Protein AF-A0A6A2VXJ0-F1 (afdb_monomer_lite)

Organism: NCBI:txid1769423

Structure (mmCIF, N/CA/C/O backbone):
data_AF-A0A6A2VXJ0-F1
#
_entry.id   AF-A0A6A2VXJ0-F1
#
loop_
_atom_site.group_PDB
_atom_site.id
_atom_site.type_symbol
_atom_site.label_atom_id
_atom_site.label_alt_id
_atom_site.label_comp_id
_atom_site.label_asym_id
_atom_site.label_entity_id
_atom_site.label_seq_id
_atom_site.pdbx_PDB_ins_code
_atom_site.Cartn_x
_atom_site.Cartn_y
_atom_site.Cartn_z
_atom_site.occupancy
_atom_site.B_iso_or_equiv
_atom_site.auth_seq_id
_atom_site.auth_comp_id
_atom_site.auth_asym_id
_atom_site.auth_atom_id
_atom_site.pdbx_PDB_model_num
ATOM 1 N N . MET A 1 1 ? 14.027 11.503 13.898 1.00 52.78 1 MET A N 1
ATOM 2 C CA . MET A 1 1 ? 13.856 11.989 12.509 1.00 52.78 1 MET A CA 1
ATOM 3 C C . MET A 1 1 ? 12.377 12.224 12.251 1.00 52.78 1 MET A C 1
ATOM 5 O O . MET A 1 1 ? 11.596 11.327 12.541 1.00 52.78 1 MET A O 1
ATOM 9 N N . LYS A 1 2 ? 11.984 13.397 11.738 1.00 51.78 2 LYS A N 1
ATOM 10 C CA . LYS A 1 2 ? 10.627 13.593 11.204 1.00 51.78 2 LYS A CA 1
ATOM 11 C C . LYS A 1 2 ? 10.515 12.789 9.909 1.00 51.78 2 LYS A C 1
ATOM 13 O O . LYS A 1 2 ? 11.344 12.963 9.020 1.00 51.78 2 LYS A O 1
ATOM 18 N N . LYS A 1 3 ? 9.545 11.882 9.834 1.00 63.81 3 LYS A N 1
ATOM 19 C CA . LYS A 1 3 ? 9.227 11.155 8.607 1.00 63.81 3 LYS A CA 1
ATOM 20 C C . LYS A 1 3 ? 8.152 11.960 7.873 1.00 63.81 3 LYS A C 1
ATOM 22 O O . LYS A 1 3 ? 7.119 12.262 8.461 1.00 63.81 3 LYS A O 1
ATOM 27 N N . ASN A 1 4 ? 8.438 12.360 6.637 1.00 64.00 4 ASN A N 1
ATOM 28 C CA . ASN A 1 4 ? 7.469 13.026 5.771 1.00 64.00 4 ASN A CA 1
ATOM 29 C C . ASN A 1 4 ? 6.786 11.956 4.923 1.00 64.00 4 ASN A C 1
ATOM 31 O O . ASN A 1 4 ? 7.469 11.123 4.327 1.00 64.00 4 ASN A O 1
ATOM 35 N N . TYR A 1 5 ? 5.461 11.993 4.873 1.00 70.38 5 TYR A N 1
ATOM 36 C CA . TYR A 1 5 ? 4.656 11.093 4.060 1.00 70.38 5 TYR A CA 1
ATOM 37 C C . TYR A 1 5 ? 3.698 11.915 3.213 1.00 70.38 5 TYR A C 1
ATOM 39 O O . TYR A 1 5 ? 3.227 12.962 3.657 1.00 70.38 5 TYR A O 1
ATOM 47 N N . VAL A 1 6 ? 3.387 11.415 2.023 1.00 77.38 6 VAL A N 1
ATOM 48 C CA . VAL A 1 6 ? 2.240 11.896 1.252 1.00 77.38 6 VAL A CA 1
ATOM 49 C C . VAL A 1 6 ? 1.074 10.983 1.595 1.00 77.38 6 VAL A C 1
ATOM 51 O O . VAL A 1 6 ? 1.194 9.766 1.451 1.00 77.38 6 VAL A O 1
ATOM 54 N N . GLY A 1 7 ?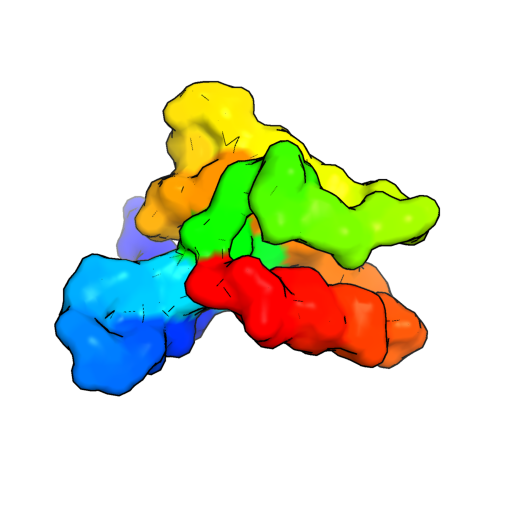 -0.017 11.561 2.089 1.00 79.38 7 GLY A N 1
ATOM 55 C CA . GLY A 1 7 ? -1.239 10.833 2.403 1.00 79.38 7 GLY A CA 1
ATOM 56 C C . GLY A 1 7 ? -2.445 11.469 1.731 1.00 79.38 7 GLY A C 1
ATOM 57 O O . GLY A 1 7 ? -2.487 12.687 1.555 1.00 79.38 7 GLY A O 1
ATOM 58 N N . TYR A 1 8 ? -3.407 10.635 1.353 1.00 75.69 8 TYR A N 1
ATOM 59 C CA . TYR A 1 8 ? -4.715 11.062 0.862 1.00 75.69 8 TYR A CA 1
ATOM 60 C C . TYR A 1 8 ? -5.757 10.760 1.941 1.00 75.69 8 TYR A C 1
ATOM 62 O O . TYR A 1 8 ? -5.708 9.705 2.573 1.00 75.69 8 TYR A O 1
ATOM 70 N N . TYR A 1 9 ? -6.665 11.701 2.173 1.00 69.19 9 TYR A N 1
ATOM 71 C CA . TYR A 1 9 ? -7.792 11.562 3.091 1.00 69.19 9 TYR A CA 1
ATOM 72 C C . TYR A 1 9 ? -9.074 11.603 2.264 1.00 69.19 9 TYR A C 1
ATOM 74 O O . TYR A 1 9 ? -9.171 12.406 1.338 1.00 69.19 9 TYR A O 1
ATOM 82 N N . THR A 1 10 ? -10.056 10.771 2.604 1.00 65.12 10 THR A N 1
ATOM 83 C CA . THR A 1 10 ? -11.394 10.850 2.000 1.00 65.12 10 THR A CA 1
ATOM 84 C C . THR A 1 10 ? -12.151 12.083 2.502 1.00 65.12 10 THR A C 1
ATOM 86 O O . THR A 1 10 ? -11.861 12.581 3.591 1.00 65.12 10 THR A O 1
ATOM 89 N N . ASP A 1 11 ? -13.184 12.516 1.774 1.00 56.38 11 ASP A N 1
ATOM 90 C CA . ASP A 1 11 ? -13.987 13.732 2.031 1.00 56.38 11 ASP A CA 1
ATOM 91 C C . ASP A 1 11 ? -14.622 13.833 3.437 1.00 56.38 11 ASP A C 1
ATOM 93 O O . ASP A 1 11 ? -15.006 14.915 3.878 1.00 56.38 11 ASP A O 1
ATOM 97 N N . SER A 1 12 ? -14.688 12.732 4.196 1.00 60.47 12 SER A N 1
ATOM 98 C CA . SER A 1 12 ? -15.087 12.715 5.615 1.00 60.47 12 SER A CA 1
ATOM 99 C C . SER A 1 12 ? -13.994 13.206 6.587 1.00 60.47 12 SER A C 1
ATOM 101 O O . SER A 1 12 ? -14.240 13.339 7.789 1.00 60.47 12 SER A O 1
ATOM 103 N N . GLY A 1 13 ? -12.783 13.480 6.087 1.00 54.53 13 GLY A N 1
ATOM 104 C CA . GLY A 1 13 ? -11.719 14.255 6.733 1.00 54.53 13 GLY A CA 1
ATOM 105 C C . GLY A 1 13 ? -11.011 13.614 7.930 1.00 54.53 13 GLY A C 1
ATOM 106 O O . GLY A 1 13 ? -10.144 14.256 8.519 1.00 54.53 13 GLY A O 1
ATOM 107 N N . LYS A 1 14 ? -11.363 12.385 8.332 1.00 57.75 14 LYS A N 1
ATOM 108 C CA . LYS A 1 14 ? -10.849 11.777 9.580 1.00 57.75 14 LYS A CA 1
ATOM 109 C C . LYS A 1 14 ? -10.115 10.451 9.410 1.00 57.75 14 LYS A C 1
ATOM 111 O O . LYS A 1 14 ? -9.365 10.080 10.308 1.00 57.75 14 LYS A O 1
ATOM 116 N N . ALA A 1 15 ? -10.298 9.759 8.289 1.00 65.62 15 ALA A N 1
ATOM 117 C CA . ALA A 1 15 ? -9.608 8.507 8.007 1.00 65.62 15 ALA A CA 1
ATOM 118 C C . ALA A 1 15 ? -8.544 8.739 6.930 1.00 65.62 15 ALA A C 1
ATOM 120 O O . ALA A 1 15 ? -8.843 9.184 5.821 1.00 65.62 15 ALA A O 1
ATOM 121 N N . LEU A 1 16 ? -7.289 8.477 7.289 1.00 74.31 16 LEU A N 1
ATOM 122 C CA . LE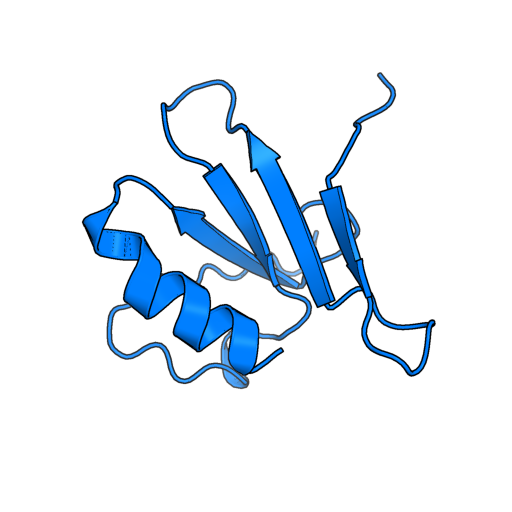U A 1 16 ? -6.190 8.376 6.338 1.00 74.31 16 LEU A CA 1
ATOM 123 C C . LEU A 1 16 ? -6.512 7.224 5.388 1.00 74.31 16 LEU A C 1
ATOM 125 O O . LEU A 1 16 ? -6.748 6.125 5.863 1.00 74.31 16 LEU A O 1
ATOM 129 N N . HIS A 1 17 ? -6.559 7.460 4.084 1.00 81.88 17 HIS A N 1
ATOM 130 C CA . HIS A 1 17 ? -6.911 6.427 3.107 1.00 81.88 17 HIS A CA 1
ATOM 131 C C . HIS A 1 17 ? -5.658 5.651 2.687 1.00 81.88 17 HIS A C 1
ATOM 133 O O . HIS A 1 17 ? -5.610 4.427 2.802 1.00 81.88 17 HIS A O 1
ATOM 139 N N . ILE A 1 18 ? -4.596 6.379 2.310 1.00 89.12 18 ILE A N 1
ATOM 140 C CA . ILE A 1 18 ? -3.288 5.795 1.981 1.00 89.12 18 ILE A CA 1
ATOM 141 C C . ILE A 1 18 ? -2.110 6.631 2.477 1.00 89.12 18 ILE A C 1
ATOM 143 O O . ILE A 1 18 ? -2.233 7.841 2.679 1.00 89.12 18 ILE A O 1
ATOM 147 N N . VAL A 1 19 ? -0.942 5.994 2.576 1.00 90.38 19 VAL A N 1
ATOM 148 C CA . VAL A 1 19 ? 0.365 6.634 2.799 1.00 90.38 19 VAL A CA 1
ATOM 149 C C . VAL A 1 19 ? 1.388 6.141 1.799 1.00 90.38 19 VAL A C 1
ATOM 151 O O . VAL A 1 19 ? 1.561 4.941 1.650 1.00 90.38 19 VAL A O 1
ATOM 154 N N . ILE A 1 20 ? 2.145 7.048 1.185 1.00 89.88 20 ILE A N 1
ATOM 155 C CA . ILE A 1 20 ? 3.235 6.703 0.267 1.00 89.88 20 ILE A CA 1
ATOM 156 C C . ILE A 1 20 ? 4.584 6.976 0.935 1.00 89.88 20 ILE A C 1
ATOM 158 O O . ILE A 1 20 ? 4.826 8.063 1.469 1.00 89.88 20 ILE A O 1
ATOM 162 N N . LYS A 1 21 ? 5.486 5.992 0.874 1.00 86.81 21 LYS A N 1
ATOM 163 C CA . LYS A 1 21 ? 6.863 6.091 1.363 1.00 86.81 21 LYS A CA 1
ATOM 164 C C . LYS A 1 21 ? 7.845 5.465 0.372 1.00 86.81 21 LYS A C 1
ATOM 166 O O . LYS A 1 21 ? 7.700 4.310 -0.019 1.00 86.81 21 LYS A O 1
ATOM 171 N N . ALA A 1 22 ? 8.913 6.194 0.052 1.00 81.56 22 ALA A N 1
ATOM 172 C CA . ALA A 1 22 ? 10.065 5.619 -0.635 1.00 81.56 22 ALA A CA 1
ATOM 173 C C . ALA A 1 22 ? 10.744 4.564 0.257 1.00 81.56 22 ALA A C 1
ATOM 175 O O . ALA A 1 22 ? 11.061 4.837 1.423 1.00 81.56 22 ALA A O 1
ATOM 176 N N . LEU A 1 23 ? 10.963 3.358 -0.269 1.00 78.25 23 LEU A N 1
ATOM 177 C CA . LEU A 1 23 ? 11.669 2.311 0.463 1.00 78.25 23 LEU A CA 1
ATOM 178 C C . LEU A 1 23 ? 13.188 2.495 0.265 1.00 78.25 23 LEU A C 1
ATOM 180 O O . LEU A 1 23 ? 13.648 2.492 -0.870 1.00 78.25 23 LEU A O 1
ATOM 184 N N . PRO A 1 24 ? 13.991 2.675 1.337 1.00 63.66 24 PRO A N 1
ATOM 185 C CA . PRO A 1 24 ? 15.396 3.095 1.217 1.00 63.66 24 PRO A CA 1
ATOM 186 C C . PRO A 1 24 ? 16.323 2.139 0.455 1.00 63.66 24 PRO A C 1
ATOM 188 O O . PRO A 1 24 ? 17.421 2.537 0.082 1.00 63.66 24 PRO A O 1
ATOM 191 N N . SER A 1 25 ? 15.920 0.881 0.268 1.00 61.12 25 SER A N 1
ATOM 192 C CA . SER A 1 25 ? 16.748 -0.182 -0.311 1.00 61.12 25 SER A CA 1
ATOM 193 C C . SER A 1 25 ? 16.279 -0.652 -1.689 1.00 61.12 25 SER A C 1
ATOM 195 O O . SER A 1 25 ? 16.819 -1.624 -2.210 1.00 61.12 25 SER A O 1
ATOM 197 N N . SER A 1 26 ? 15.265 -0.015 -2.276 1.00 62.84 26 SER A N 1
ATOM 198 C CA . SER A 1 26 ? 14.688 -0.437 -3.552 1.00 62.84 26 SER A CA 1
ATOM 199 C C . SER A 1 26 ? 14.140 0.754 -4.331 1.00 62.84 26 SER A C 1
ATOM 201 O O . SER A 1 26 ? 13.677 1.735 -3.763 1.00 62.84 26 SER A O 1
ATOM 203 N N . THR A 1 27 ? 14.116 0.651 -5.659 1.00 71.19 27 THR A N 1
ATOM 204 C CA . THR A 1 27 ? 13.398 1.583 -6.548 1.00 71.19 27 THR A CA 1
ATOM 205 C C . THR A 1 27 ? 11.871 1.511 -6.383 1.00 71.19 27 THR A C 1
ATOM 207 O O . THR A 1 27 ? 11.138 2.040 -7.212 1.00 71.19 27 THR A O 1
ATOM 210 N N . SER A 1 28 ? 11.377 0.844 -5.335 1.00 81.12 28 SER A N 1
ATOM 211 C CA . SER A 1 28 ? 9.962 0.592 -5.102 1.00 81.12 28 SER A CA 1
ATOM 212 C C . SER A 1 28 ? 9.356 1.580 -4.110 1.00 81.12 28 SER A C 1
ATOM 214 O O . SER A 1 28 ? 9.984 1.965 -3.117 1.00 81.12 28 SER A O 1
ATOM 216 N N . LEU A 1 29 ? 8.086 1.906 -4.317 1.00 88.94 29 LEU A N 1
ATOM 217 C CA . LEU A 1 29 ? 7.298 2.705 -3.384 1.00 88.94 29 LEU A CA 1
ATOM 218 C C . LEU A 1 29 ? 6.480 1.778 -2.487 1.00 88.94 29 LEU A C 1
ATOM 220 O O . LEU A 1 29 ? 5.748 0.926 -2.978 1.00 88.94 29 LEU A O 1
ATOM 224 N N . GLY A 1 30 ? 6.600 1.947 -1.173 1.00 91.69 30 GLY A N 1
ATOM 225 C CA . GLY A 1 30 ? 5.718 1.296 -0.212 1.00 91.69 30 GLY A CA 1
ATOM 226 C C . GLY A 1 30 ? 4.473 2.148 -0.016 1.00 91.69 30 GLY A C 1
ATOM 227 O O . GLY A 1 30 ? 4.587 3.336 0.300 1.00 91.69 30 GLY A O 1
ATOM 228 N N . ILE A 1 31 ? 3.303 1.545 -0.186 1.00 93.31 31 ILE A N 1
ATOM 229 C CA . ILE A 1 31 ? 2.013 2.199 0.001 1.00 93.31 31 ILE A CA 1
ATOM 230 C C . ILE A 1 31 ? 1.292 1.523 1.164 1.00 93.31 31 ILE A C 1
ATOM 232 O O . ILE A 1 31 ? 1.018 0.325 1.132 1.00 93.31 31 ILE A O 1
ATOM 236 N N . GLY A 1 32 ? 1.030 2.293 2.213 1.00 94.19 32 GLY A N 1
ATOM 237 C CA . GLY A 1 32 ? 0.169 1.906 3.318 1.00 94.19 32 GLY A CA 1
ATOM 238 C C . GLY A 1 32 ? -1.288 2.082 2.937 1.00 94.19 32 GLY A C 1
ATOM 239 O O . GLY A 1 32 ? -1.647 3.139 2.428 1.00 94.19 32 GLY A O 1
ATOM 240 N N . LEU A 1 33 ? -2.097 1.066 3.212 1.00 93.19 33 LEU A N 1
ATOM 241 C CA . LEU A 1 33 ? -3.542 1.056 3.030 1.00 93.19 33 LEU A CA 1
ATOM 242 C C . LEU A 1 33 ? -4.220 1.042 4.403 1.00 93.19 33 LEU A C 1
ATOM 244 O O . LEU A 1 33 ? -3.821 0.278 5.290 1.00 93.19 33 LEU A O 1
ATOM 248 N N . ASN A 1 34 ? -5.246 1.867 4.588 1.00 89.81 34 ASN A N 1
ATOM 249 C CA . ASN A 1 34 ? -6.064 1.860 5.802 1.00 89.81 34 ASN A CA 1
ATOM 250 C C . ASN A 1 34 ? -7.221 0.847 5.725 1.00 89.81 34 ASN A C 1
ATOM 252 O O . ASN A 1 34 ? -8.358 1.149 6.068 1.00 89.81 34 ASN A O 1
ATOM 256 N N . ALA A 1 35 ? -6.898 -0.362 5.275 1.00 90.69 35 ALA A N 1
ATOM 257 C CA . ALA A 1 35 ? -7.780 -1.519 5.195 1.00 90.69 35 ALA A CA 1
ATOM 258 C C . ALA A 1 35 ? -7.028 -2.742 5.735 1.00 90.69 35 ALA A C 1
ATOM 260 O O . ALA A 1 35 ? -5.789 -2.783 5.677 1.00 90.69 35 ALA A O 1
ATOM 261 N N . THR A 1 36 ? -7.737 -3.734 6.276 1.00 91.50 36 THR A N 1
ATOM 262 C CA . THR A 1 36 ? -7.105 -5.017 6.615 1.00 91.50 36 THR A CA 1
ATOM 263 C C . THR A 1 36 ? -6.954 -5.874 5.360 1.00 91.50 36 THR A C 1
ATOM 265 O O . THR A 1 36 ? -7.663 -5.667 4.381 1.00 91.50 36 THR A O 1
ATOM 268 N N . MET A 1 37 ? -6.037 -6.846 5.366 1.00 93.25 37 MET A N 1
ATOM 269 C CA . MET A 1 37 ? -5.928 -7.794 4.247 1.00 93.25 37 MET A CA 1
ATOM 270 C C . MET A 1 37 ? -7.231 -8.559 3.994 1.00 93.25 37 MET A C 1
ATOM 272 O O . MET A 1 37 ? -7.509 -8.905 2.854 1.00 93.25 37 MET A O 1
ATOM 276 N N . ASP A 1 38 ? -8.014 -8.797 5.047 1.00 92.25 38 ASP A N 1
ATOM 277 C CA . ASP A 1 38 ? -9.276 -9.533 4.981 1.00 92.25 38 ASP A CA 1
ATOM 278 C C . ASP A 1 38 ? -10.372 -8.732 4.245 1.00 92.25 38 ASP A C 1
ATOM 280 O O . ASP A 1 38 ? -11.320 -9.316 3.724 1.00 92.25 38 ASP A O 1
ATOM 284 N N . ASP A 1 39 ? -10.215 -7.405 4.163 1.00 92.88 39 ASP A N 1
ATOM 285 C CA . ASP A 1 39 ? -11.127 -6.493 3.463 1.00 92.88 39 ASP A CA 1
ATOM 286 C C . ASP A 1 39 ? -10.746 -6.282 1.983 1.00 92.88 39 ASP A C 1
ATOM 288 O O . ASP A 1 39 ? -11.470 -5.604 1.254 1.00 92.88 39 ASP A O 1
ATOM 292 N N . LEU A 1 40 ? -9.606 -6.821 1.532 1.00 94.06 40 LEU A N 1
ATOM 293 C CA . LEU A 1 40 ? -9.067 -6.592 0.191 1.00 94.06 40 LEU A CA 1
ATOM 294 C C . LEU A 1 40 ? -9.252 -7.811 -0.718 1.00 94.06 40 LEU A C 1
ATOM 296 O O . LEU A 1 40 ? -8.820 -8.921 -0.416 1.00 94.06 40 LEU A O 1
ATOM 300 N N . ASP A 1 41 ? -9.795 -7.573 -1.908 1.00 95.69 41 ASP A N 1
ATOM 301 C CA . ASP A 1 41 ? -9.768 -8.513 -3.024 1.00 95.69 41 ASP A CA 1
ATOM 302 C C . ASP A 1 41 ? -8.415 -8.414 -3.749 1.00 95.69 41 ASP A C 1
ATOM 304 O O . ASP A 1 41 ? -8.234 -7.645 -4.704 1.00 95.69 41 ASP A O 1
ATOM 308 N N . ASP A 1 42 ? -7.448 -9.180 -3.240 1.00 94.19 42 ASP A N 1
ATOM 309 C CA . ASP A 1 42 ? -6.070 -9.265 -3.727 1.00 94.19 42 ASP A CA 1
ATOM 310 C C . ASP A 1 42 ? -5.740 -10.664 -4.291 1.00 94.19 42 ASP A C 1
ATOM 312 O O . ASP A 1 42 ? -4.997 -11.440 -3.683 1.00 94.19 42 ASP A O 1
ATOM 316 N N . PRO A 1 43 ? -6.254 -11.016 -5.485 1.00 91.94 43 PRO A N 1
ATOM 317 C CA . PRO A 1 43 ? -6.058 -12.346 -6.067 1.00 91.94 43 PRO A CA 1
ATOM 318 C C . PRO A 1 43 ? -4.595 -12.644 -6.427 1.00 91.94 43 PRO A C 1
ATOM 320 O O . PRO A 1 43 ? -4.246 -13.796 -6.678 1.00 91.94 43 PRO A O 1
ATOM 323 N N . ASN A 1 44 ? -3.743 -11.615 -6.473 1.00 90.12 44 ASN A N 1
ATOM 324 C CA . ASN A 1 44 ? -2.348 -11.718 -6.889 1.00 90.12 44 ASN A CA 1
ATOM 325 C C . ASN A 1 44 ? -1.355 -11.619 -5.712 1.00 90.12 44 ASN A C 1
ATOM 327 O O . ASN A 1 44 ? -0.150 -11.723 -5.938 1.00 90.12 44 ASN A O 1
ATOM 331 N N . GLY A 1 45 ? -1.828 -11.431 -4.474 1.00 92.94 45 GLY A N 1
ATOM 332 C CA . GLY A 1 45 ? -0.992 -11.438 -3.268 1.00 92.94 45 GLY A CA 1
ATOM 333 C C . GLY A 1 45 ? -0.025 -10.252 -3.139 1.00 92.94 45 GLY A C 1
ATOM 334 O O . GLY A 1 45 ? 1.105 -10.421 -2.676 1.00 92.94 45 GLY A O 1
ATOM 335 N N . TYR A 1 46 ? -0.430 -9.057 -3.573 1.00 93.88 46 TYR A N 1
ATOM 336 C CA . TYR A 1 46 ? 0.329 -7.812 -3.402 1.00 93.88 46 TYR A CA 1
ATOM 337 C C . TYR A 1 46 ? 0.314 -7.273 -1.964 1.00 93.88 46 TYR A C 1
ATOM 339 O O . TYR A 1 46 ? 1.283 -6.636 -1.526 1.00 93.88 46 TYR A O 1
ATOM 347 N N . ALA A 1 47 ? -0.788 -7.483 -1.252 1.00 95.06 47 ALA A N 1
ATOM 348 C CA . ALA A 1 47 ? -1.043 -6.992 0.087 1.00 95.06 47 ALA A 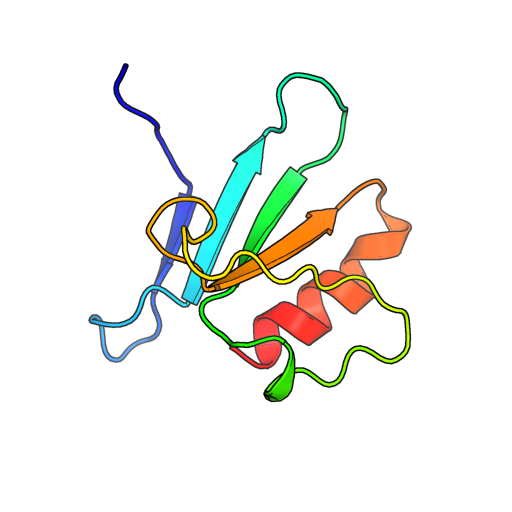CA 1
ATOM 349 C C . ALA A 1 47 ? -0.237 -7.774 1.126 1.00 95.06 47 ALA A C 1
ATOM 351 O O . ALA A 1 47 ? -0.111 -8.995 1.097 1.00 95.06 47 ALA A O 1
ATOM 352 N N . GLN A 1 48 ? 0.331 -7.036 2.072 1.00 94.69 48 GLN A N 1
ATOM 353 C CA . GLN A 1 48 ? 1.102 -7.581 3.178 1.00 94.69 48 GLN A CA 1
ATOM 354 C C . GLN A 1 48 ? 0.531 -7.058 4.487 1.00 94.69 48 GLN A C 1
ATOM 356 O O . GLN A 1 48 ? 0.521 -5.843 4.707 1.00 94.69 48 GLN A O 1
ATOM 361 N N . ASP A 1 49 ? 0.149 -7.970 5.375 1.00 94.62 49 ASP A N 1
ATOM 362 C CA . ASP A 1 49 ? -0.318 -7.634 6.715 1.00 94.62 49 ASP A CA 1
ATOM 363 C C . ASP A 1 49 ? 0.829 -6.994 7.505 1.00 94.62 49 ASP A C 1
ATOM 365 O O . ASP A 1 49 ? 1.983 -7.444 7.453 1.00 94.62 49 ASP A O 1
ATOM 369 N N . LYS A 1 50 ? 0.527 -5.901 8.205 1.00 94.31 50 LYS A N 1
ATOM 370 C CA . LYS A 1 50 ? 1.468 -5.189 9.076 1.00 94.31 50 LYS A CA 1
ATOM 371 C C . LYS A 1 50 ? 0.984 -5.108 10.517 1.00 94.31 50 LYS A C 1
ATOM 373 O O . LYS A 1 50 ? 1.646 -4.474 11.341 1.00 94.31 50 LYS A O 1
ATOM 378 N N . ARG A 1 51 ? -0.117 -5.776 10.863 1.00 91.88 51 ARG A N 1
ATOM 379 C CA . ARG A 1 51 ? -0.528 -5.971 12.255 1.00 91.88 51 ARG A CA 1
ATOM 380 C C . ARG A 1 51 ? 0.549 -6.761 13.023 1.00 91.88 51 ARG A C 1
ATOM 382 O O . ARG A 1 51 ? 1.230 -7.606 12.444 1.00 91.88 51 ARG A O 1
ATOM 389 N N . PRO A 1 52 ? 0.736 -6.486 14.327 1.00 84.25 52 PRO A N 1
ATOM 390 C CA . PRO A 1 52 ? 0.016 -5.495 15.135 1.00 84.25 52 PRO A CA 1
ATOM 391 C C . PRO A 1 52 ? 0.615 -4.078 15.068 1.00 84.25 52 PRO A C 1
ATOM 393 O O . PRO A 1 52 ? 0.046 -3.150 15.630 1.00 84.25 52 PRO A O 1
ATOM 396 N N . HIS A 1 53 ? 1.773 -3.898 14.429 1.00 85.62 53 HIS A N 1
ATOM 397 C CA . HIS A 1 53 ? 2.558 -2.662 14.537 1.00 85.62 53 HIS A CA 1
ATOM 398 C C . HIS A 1 53 ? 2.168 -1.570 13.532 1.00 85.62 53 HIS A C 1
ATOM 400 O O . HIS A 1 53 ? 2.540 -0.413 13.721 1.00 85.62 53 HIS A O 1
ATOM 406 N N . GLY A 1 54 ? 1.418 -1.931 12.491 1.00 85.19 54 GLY A N 1
ATOM 407 C CA . GLY A 1 54 ? 1.068 -1.055 11.383 1.00 85.19 54 GLY A CA 1
ATOM 408 C C . GLY A 1 54 ? 2.254 -0.780 10.455 1.00 85.19 54 GLY A C 1
ATOM 409 O O . GLY A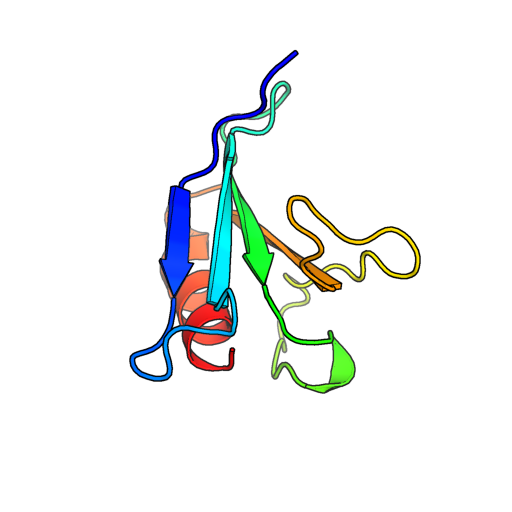 1 54 ? 3.429 -0.797 10.832 1.00 85.19 54 GLY A O 1
ATOM 410 N N . PHE A 1 55 ? 1.945 -0.515 9.195 1.00 87.19 55 PHE A N 1
ATOM 411 C CA . PHE A 1 55 ? 2.791 0.291 8.339 1.00 87.19 55 PHE A CA 1
ATOM 412 C C . PHE A 1 55 ? 2.657 1.760 8.736 1.00 87.19 55 PHE A C 1
ATOM 414 O O . PHE A 1 55 ? 1.739 2.152 9.443 1.00 87.19 55 PHE A O 1
ATOM 421 N N . GLU A 1 56 ? 3.604 2.567 8.281 1.00 87.88 56 GLU A N 1
ATOM 422 C CA . GLU A 1 56 ? 3.686 4.011 8.497 1.00 87.88 56 GLU A CA 1
ATOM 423 C C . GLU A 1 56 ? 2.325 4.724 8.642 1.00 87.88 56 GLU A C 1
ATOM 425 O O . GLU A 1 56 ? 1.381 4.441 7.909 1.00 87.88 56 GLU A O 1
ATOM 430 N N . ALA A 1 57 ? 2.239 5.661 9.592 1.00 82.56 57 ALA A N 1
ATOM 431 C CA . ALA A 1 57 ? 0.998 6.339 9.992 1.00 82.56 57 ALA A CA 1
ATOM 432 C C . ALA A 1 57 ? -0.155 5.414 10.450 1.00 82.56 57 ALA A C 1
ATOM 434 O O . ALA A 1 57 ? -1.289 5.867 10.562 1.00 82.56 57 ALA A O 1
ATOM 435 N N . GLY A 1 58 ? 0.136 4.150 10.771 1.00 85.31 58 GLY A N 1
ATOM 436 C CA . GLY A 1 58 ? -0.828 3.203 11.335 1.00 85.31 58 GLY A CA 1
ATOM 437 C C . GLY A 1 58 ? -1.627 2.409 10.302 1.00 85.31 58 GLY A C 1
ATOM 438 O O . GLY A 1 58 ? -2.534 1.682 10.694 1.00 85.31 58 GLY A O 1
ATOM 439 N N . CYS A 1 59 ? -1.296 2.505 9.009 1.00 90.00 59 CYS A N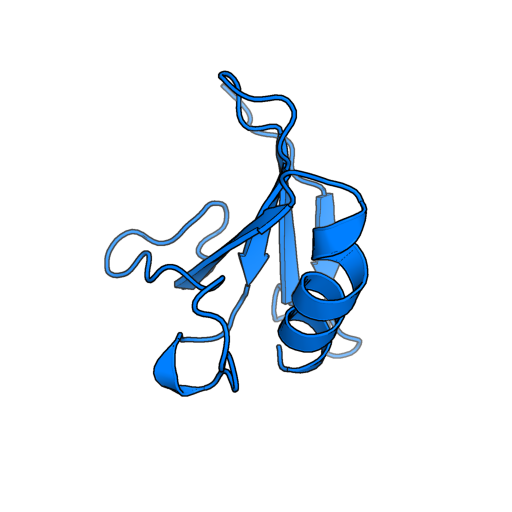 1
ATOM 440 C CA . CYS A 1 59 ? -1.924 1.697 7.962 1.00 90.00 59 CYS A CA 1
ATOM 441 C C . CYS A 1 59 ? -1.768 0.198 8.262 1.00 90.00 59 CYS A C 1
ATOM 443 O O . CYS A 1 59 ? -0.674 -0.269 8.566 1.00 90.00 59 CYS A O 1
ATOM 445 N N . LEU A 1 60 ? -2.842 -0.581 8.166 1.00 91.62 60 LEU A N 1
ATOM 446 C CA . LEU A 1 60 ? -2.832 -1.988 8.590 1.00 91.62 60 LEU A CA 1
ATOM 447 C C . LEU A 1 60 ? -2.224 -2.920 7.537 1.00 91.62 60 LEU A C 1
ATOM 449 O O . LEU A 1 60 ? -1.697 -3.978 7.882 1.00 91.62 60 LEU A O 1
ATOM 453 N N . THR A 1 61 ? -2.227 -2.483 6.280 1.00 94.62 61 THR A N 1
ATOM 454 C CA . THR A 1 61 ? -1.728 -3.248 5.136 1.00 94.62 61 THR A CA 1
ATOM 455 C C . THR A 1 61 ? -0.688 -2.440 4.363 1.00 94.62 61 THR A C 1
ATOM 457 O O . THR A 1 61 ? -0.755 -1.211 4.300 1.00 94.62 61 THR A O 1
ATOM 460 N N . ARG A 1 62 ? 0.295 -3.124 3.767 1.00 94.44 62 ARG A N 1
ATOM 461 C CA . ARG A 1 62 ? 1.275 -2.541 2.838 1.00 94.44 62 ARG A CA 1
ATOM 462 C C . ARG A 1 62 ? 1.191 -3.224 1.478 1.00 94.44 62 ARG A C 1
ATOM 464 O O . ARG A 1 62 ? 1.228 -4.448 1.427 1.00 94.44 62 ARG A O 1
ATOM 471 N N . VAL A 1 63 ? 1.212 -2.446 0.404 1.00 94.50 63 VAL A N 1
ATOM 472 C CA . VAL A 1 63 ? 1.513 -2.916 -0.958 1.00 94.50 63 VAL A CA 1
ATOM 473 C C . VAL A 1 63 ? 2.798 -2.255 -1.450 1.00 94.50 63 VAL A C 1
ATOM 475 O O . VAL A 1 63 ? 3.114 -1.132 -1.053 1.00 94.50 63 VAL A O 1
ATOM 478 N N . ASP A 1 64 ? 3.560 -2.947 -2.295 1.00 92.75 64 ASP A N 1
ATOM 479 C CA . ASP A 1 64 ? 4.805 -2.419 -2.859 1.00 92.75 64 ASP A CA 1
ATOM 480 C C . ASP A 1 64 ? 4.629 -2.209 -4.369 1.00 92.75 64 ASP A C 1
ATOM 482 O O . ASP A 1 64 ? 4.385 -3.164 -5.100 1.00 92.75 64 ASP A O 1
ATOM 486 N N . LEU A 1 65 ? 4.796 -0.975 -4.842 1.00 91.44 65 LEU A N 1
ATOM 487 C CA . LEU A 1 65 ? 4.899 -0.659 -6.264 1.00 91.44 65 LEU A CA 1
ATOM 488 C C . LEU A 1 65 ? 6.356 -0.858 -6.695 1.00 91.44 65 LEU A C 1
ATOM 490 O O . LEU A 1 65 ? 7.202 -0.010 -6.399 1.00 91.44 65 LEU A O 1
ATOM 494 N N . ARG A 1 66 ? 6.672 -1.989 -7.332 1.00 89.88 66 ARG A N 1
ATOM 495 C CA . ARG A 1 66 ? 8.046 -2.365 -7.715 1.00 89.88 66 ARG A CA 1
ATOM 496 C C . ARG A 1 66 ? 8.367 -1.966 -9.149 1.00 89.88 66 ARG A C 1
ATOM 498 O O . ARG A 1 66 ? 9.523 -1.675 -9.451 1.00 89.88 66 ARG A O 1
ATOM 505 N N . SER A 1 67 ? 7.353 -1.933 -10.007 1.00 90.19 67 SER A N 1
ATOM 506 C CA . SER A 1 67 ? 7.446 -1.525 -11.406 1.00 90.19 67 SER A CA 1
ATOM 507 C C . SER A 1 67 ? 6.174 -0.803 -11.8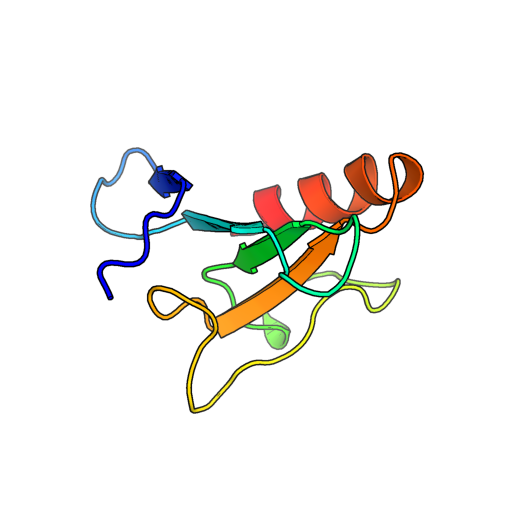69 1.00 90.19 67 SER A C 1
ATOM 509 O O . SER A 1 67 ? 5.177 -0.740 -11.149 1.00 90.19 67 SER A O 1
ATOM 511 N N . ALA A 1 68 ? 6.190 -0.266 -13.091 1.00 90.75 68 ALA A N 1
ATOM 512 C CA . ALA A 1 68 ? 5.005 0.347 -13.692 1.00 90.75 68 ALA A CA 1
ATOM 513 C C . ALA A 1 68 ? 3.874 -0.667 -13.962 1.00 90.75 68 ALA A C 1
ATOM 515 O O . ALA A 1 68 ? 2.707 -0.284 -13.998 1.00 90.75 68 ALA A O 1
ATOM 516 N N . GLU A 1 69 ? 4.202 -1.951 -14.111 1.00 92.56 69 GLU A N 1
ATOM 517 C CA . GLU A 1 69 ? 3.228 -3.025 -14.345 1.00 92.56 69 GLU A CA 1
ATOM 518 C C . GLU A 1 69 ? 2.349 -3.283 -13.116 1.00 92.56 69 GLU A C 1
ATOM 520 O O . GLU A 1 69 ? 1.217 -3.741 -13.248 1.00 92.56 69 GLU A O 1
ATOM 525 N N . ASP A 1 70 ? 2.833 -2.917 -11.926 1.00 91.19 70 ASP A N 1
ATOM 526 C CA . ASP A 1 70 ? 2.090 -3.062 -10.675 1.00 91.19 70 ASP A CA 1
ATOM 527 C C . ASP A 1 70 ? 1.008 -1.980 -10.511 1.00 91.19 70 ASP A C 1
ATOM 529 O O . ASP A 1 70 ? 0.075 -2.159 -9.726 1.00 91.19 70 ASP A O 1
ATOM 533 N N . ILE A 1 71 ? 1.105 -0.858 -11.247 1.00 92.00 71 ILE A N 1
ATOM 534 C CA . ILE A 1 71 ? 0.234 0.319 -11.076 1.00 92.00 71 ILE A CA 1
ATOM 535 C C . ILE A 1 71 ? -1.254 -0.054 -11.135 1.00 92.00 71 ILE A C 1
ATOM 537 O O . ILE A 1 71 ? -1.976 0.338 -10.218 1.00 92.00 71 ILE A O 1
ATOM 541 N N . PRO A 1 72 ? -1.754 -0.812 -12.134 1.00 94.44 72 PRO A N 1
ATOM 542 C CA . PRO A 1 72 ? -3.180 -1.119 -12.214 1.00 94.44 72 PRO A CA 1
ATOM 543 C C . PRO A 1 72 ? -3.701 -1.890 -10.994 1.00 94.44 72 PRO A C 1
ATOM 545 O O . PRO A 1 72 ? -4.775 -1.571 -10.485 1.00 94.44 72 PRO A O 1
ATOM 548 N N . GLN A 1 73 ? -2.940 -2.869 -10.490 1.00 93.69 73 GLN A N 1
ATOM 549 C CA . GLN A 1 73 ? -3.360 -3.665 -9.331 1.00 93.69 73 GLN A CA 1
ATOM 550 C C . GLN A 1 73 ? -3.262 -2.874 -8.032 1.00 93.69 73 GLN A C 1
ATOM 552 O O . GLN A 1 73 ? -4.190 -2.888 -7.228 1.00 93.69 73 GLN A O 1
ATOM 557 N N . VAL A 1 74 ? -2.182 -2.115 -7.854 1.00 93.12 74 VAL A N 1
ATOM 558 C CA . VAL A 1 74 ? -2.018 -1.236 -6.696 1.00 93.12 74 VAL A CA 1
ATOM 559 C C . VAL A 1 74 ? -3.142 -0.198 -6.642 1.00 93.12 74 VAL A C 1
ATOM 561 O O . VAL A 1 74 ? -3.750 -0.024 -5.590 1.00 93.12 74 VAL A O 1
ATOM 564 N N . MET A 1 75 ? -3.500 0.429 -7.768 1.00 92.06 75 MET A N 1
ATOM 565 C CA . MET A 1 75 ? -4.624 1.373 -7.829 1.00 92.06 75 MET A CA 1
ATOM 566 C C . MET A 1 75 ? -5.972 0.707 -7.522 1.00 92.06 75 MET A C 1
ATOM 568 O O . MET A 1 75 ? -6.804 1.300 -6.839 1.00 92.06 75 MET A O 1
ATOM 572 N N . ARG A 1 76 ? -6.190 -0.536 -7.971 1.00 93.69 76 ARG A N 1
ATOM 573 C CA . ARG A 1 76 ? -7.395 -1.308 -7.625 1.00 93.69 76 ARG A CA 1
ATOM 574 C C . ARG A 1 76 ? -7.499 -1.574 -6.121 1.00 93.69 76 ARG A C 1
ATOM 576 O O . ARG A 1 76 ? -8.604 -1.514 -5.595 1.00 93.69 76 ARG A O 1
ATOM 583 N N . LEU A 1 77 ? -6.394 -1.879 -5.440 1.00 93.94 77 LEU A N 1
ATOM 584 C CA . LEU A 1 77 ? -6.381 -2.094 -3.985 1.00 93.94 77 LEU A CA 1
ATOM 585 C C . LEU A 1 77 ? -6.587 -0.783 -3.216 1.00 93.94 77 LEU A C 1
ATOM 587 O O . LEU A 1 77 ? -7.307 -0.761 -2.224 1.00 93.94 77 LEU A O 1
ATOM 591 N N . ILE A 1 78 ? -6.022 0.325 -3.708 1.00 91.06 78 ILE A N 1
ATOM 592 C CA . ILE A 1 78 ? -6.259 1.663 -3.146 1.00 91.06 78 ILE A CA 1
ATOM 593 C C . ILE A 1 78 ? -7.752 2.021 -3.208 1.00 91.06 78 ILE A C 1
ATOM 595 O O . ILE A 1 78 ? -8.301 2.464 -2.211 1.00 91.06 78 ILE A O 1
ATOM 599 N N . ASN A 1 79 ? -8.434 1.749 -4.326 1.00 89.62 79 ASN A N 1
ATOM 600 C CA . ASN A 1 79 ? -9.868 2.035 -4.488 1.00 89.62 79 ASN A CA 1
ATOM 601 C C . ASN A 1 79 ? -10.803 1.213 -3.574 1.00 89.62 79 ASN A C 1
ATOM 603 O O . ASN A 1 79 ? -12.007 1.460 -3.578 1.00 89.62 79 ASN A O 1
ATOM 607 N N . GLN A 1 80 ? -10.281 0.216 -2.855 1.00 89.69 80 GLN A N 1
ATOM 608 C CA . GLN A 1 80 ? -11.032 -0.583 -1.878 1.00 89.69 80 GLN A CA 1
ATOM 609 C C . GLN A 1 80 ? -10.884 -0.057 -0.439 1.00 89.69 80 GLN A C 1
ATOM 611 O O . GLN A 1 80 ? -11.561 -0.560 0.455 1.00 89.69 80 GLN A O 1
ATOM 616 N N . CYS A 1 81 ? -9.987 0.912 -0.215 1.00 85.06 81 CYS A N 1
ATOM 617 C CA . CYS A 1 81 ? -9.784 1.583 1.076 1.00 85.06 81 CYS A CA 1
ATOM 618 C C . CYS A 1 81 ? -10.793 2.723 1.299 1.00 85.06 81 CYS A C 1
ATOM 620 O O . CYS A 1 81 ? -10.698 3.394 2.353 1.00 85.06 81 CYS A O 1
#

Secondary structure (DSSP, 8-state):
-PPP-EEEE-TTSSSEEEEEEE-TTSSPEEEEESS-GGG---TT---EE-TTT-BGGGBSEEEEE-SGGGHHHHHHHHTT-

Sequence (81 aa):
MKKNYVGYYTDSGKALHIVIKALPSSTSLGIGLNATMDDLDDPNGYAQDKRPHGFEAGCLTRVDLRSAEDIPQVMRLINQC

pLDDT: mean 84.22, std 12.25, range [51.78, 95.69]

Foldseek 3Di:
DDDDWDWDDPPVPPDTAKTWDDDPPAPKIKMFGQDAPVQFPQPPPQKDAPPPVGDPPRRGIIGIGRDPVCVVVVVRRSVSD

Radius of gyration: 12.08 Å; chains: 1; bounding box: 32×27×30 Å